Protein AF-A0A813VSW1-F1 (afdb_monomer)

Nearest PDB structures (foldseek):
  5fur-assembly1_J  TM=7.210E-01  e=5.318E-02  Homo sapiens
  7egh-assembly1_f  TM=8.075E-01  e=8.193E-02  Homo sapiens
  7edx-assembly1_f  TM=7.225E-01  e=7.354E-02  Homo sapiens
  6gx9-assembly2_B  TM=4.382E-01  e=3.227E+00  Homo sapiens
  6gx9-assembly1_A  TM=4.321E-01  e=3.057E+00  Homo sapiens

Secondary structure (DSSP, 8-state):
---SHHHHHHHHHHHHHHHHHHHHHHHHHHHHHH--SSHHHHHHHHHHHHHHHHHH-TT--HHHHHHHHHHHHHH-HHHIIIIIGGGGGGS-HHHHHH-HHHHHHHHHHHHHHHH-

Foldseek 3Di:
DPPDPVVVVVVVVVVVVLVVLLVVLVVVLVVLVPDDDPVCVVVVVVVLVVLLVLQLDPPRDLSSVLSSLSSQVSNALVSCVPRVVVRVVSGDVVSCVVDPSNVVSVVSNVVRNVVD

Radius of gyration: 16.2 Å; Cα contacts (8 Å, |Δi|>4): 73; chains: 1; bounding box: 41×35×49 Å

InterPro domains:
  IPR046344 TAF6, C-terminal HEAT repeat domain superfamily [G3DSA:1.25.40.770] (4-108)

pLDDT: mean 80.15, std 13.53, range [41.69, 92.38]

Organism: NCBI:txid433720

Mean predicted aligned error: 8.57 Å

Solvent-accessible surface area (backbone atoms only — not comparable to full-atom values): 6587 Å² total; per-residue (Å²): 134,85,75,65,64,71,54,53,54,54,55,54,50,53,54,51,54,52,52,51,44,45,54,50,30,55,50,49,42,53,52,64,75,68,61,78,88,62,78,46,54,61,51,50,50,52,50,51,55,51,50,50,56,50,49,48,38,86,84,54,53,68,73,55,46,43,33,51,53,50,32,35,55,71,62,30,47,67,52,29,59,74,65,45,53,83,47,57,82,54,36,60,61,70,56,46,75,74,26,70,68,47,45,55,52,50,51,52,43,50,52,47,53,74,77,106

Structure (mmCIF, N/CA/C/O backbone):
data_AF-A0A813VSW1-F1
#
_entry.id   AF-A0A813VSW1-F1
#
loop_
_atom_site.group_PDB
_atom_site.id
_atom_site.type_symbol
_atom_site.label_atom_id
_atom_site.label_alt_id
_atom_site.label_comp_id
_atom_site.label_asym_id
_atom_site.label_entity_id
_atom_site.label_seq_id
_atom_site.pdbx_PDB_ins_code
_atom_site.Cartn_x
_atom_site.Cartn_y
_atom_site.Cartn_z
_atom_site.occupancy
_atom_site.B_iso_or_equiv
_atom_site.auth_seq_id
_atom_site.auth_comp_id
_atom_site.auth_asym_id
_atom_site.auth_atom_id
_atom_site.pdbx_PDB_model_num
ATOM 1 N N . MET A 1 1 ? 25.096 -23.162 -27.770 1.00 46.34 1 MET A N 1
ATOM 2 C CA . MET A 1 1 ? 25.701 -22.245 -26.775 1.00 46.34 1 MET A CA 1
ATOM 3 C C . MET A 1 1 ? 24.516 -21.781 -25.963 1.00 46.34 1 MET A C 1
ATOM 5 O O . MET A 1 1 ? 23.829 -20.848 -26.359 1.00 46.34 1 MET A O 1
ATOM 9 N N . ASP A 1 2 ? 24.191 -22.566 -24.941 1.00 43.72 2 ASP A N 1
ATOM 10 C CA . ASP A 1 2 ? 22.848 -22.645 -24.363 1.00 43.72 2 ASP A CA 1
ATOM 11 C C . ASP A 1 2 ? 22.759 -21.692 -23.167 1.00 43.72 2 ASP A C 1
ATOM 13 O O . ASP A 1 2 ? 22.754 -22.096 -22.010 1.00 43.72 2 ASP A O 1
ATOM 17 N N . PHE A 1 3 ? 22.775 -20.389 -23.460 1.00 41.69 3 PHE A N 1
ATOM 18 C CA . PHE A 1 3 ? 22.663 -19.316 -22.460 1.00 41.69 3 PHE A CA 1
ATOM 19 C C . PHE A 1 3 ? 21.207 -18.938 -22.122 1.00 41.69 3 PHE A C 1
ATOM 21 O O . PHE A 1 3 ? 20.984 -17.970 -21.398 1.00 41.69 3 PHE A O 1
ATOM 28 N N . ASP A 1 4 ? 20.218 -19.679 -22.630 1.00 53.25 4 ASP A N 1
ATOM 29 C CA . ASP A 1 4 ? 18.806 -19.266 -22.594 1.00 53.25 4 ASP A CA 1
ATOM 30 C C . ASP A 1 4 ? 17.964 -19.936 -21.489 1.00 53.25 4 ASP A C 1
ATOM 32 O O . ASP A 1 4 ? 16.901 -19.426 -21.131 1.00 53.25 4 ASP A O 1
ATOM 36 N N . ASP A 1 5 ? 18.431 -21.038 -20.891 1.00 52.81 5 ASP A N 1
ATOM 37 C CA . ASP A 1 5 ? 17.637 -21.780 -19.896 1.00 52.81 5 ASP A CA 1
ATOM 38 C C . ASP A 1 5 ? 17.840 -21.282 -18.452 1.00 52.81 5 ASP A C 1
ATOM 40 O O . ASP A 1 5 ? 16.895 -21.276 -17.663 1.00 52.81 5 ASP A O 1
ATOM 44 N N . THR A 1 6 ? 19.006 -20.721 -18.114 1.00 50.00 6 THR A N 1
ATOM 45 C CA . THR A 1 6 ? 19.260 -20.110 -16.791 1.00 50.00 6 THR A CA 1
ATOM 46 C C . THR A 1 6 ? 18.517 -18.787 -16.581 1.00 50.00 6 THR A C 1
ATOM 48 O O . THR A 1 6 ? 18.163 -18.438 -15.453 1.00 50.00 6 THR A O 1
ATOM 51 N N . ASN A 1 7 ? 18.228 -18.049 -17.655 1.00 49.31 7 ASN A N 1
ATOM 52 C CA . ASN A 1 7 ? 17.465 -16.799 -17.580 1.00 49.31 7 ASN A CA 1
ATOM 53 C C . ASN A 1 7 ? 15.953 -17.048 -17.415 1.00 49.31 7 ASN A C 1
ATOM 55 O O . ASN A 1 7 ? 15.283 -16.296 -16.704 1.00 49.31 7 ASN A O 1
ATOM 59 N N . LYS A 1 8 ? 15.413 -18.127 -18.002 1.00 52.88 8 LYS A N 1
ATOM 60 C CA . LYS A 1 8 ? 13.996 -18.515 -17.858 1.00 52.88 8 LYS A CA 1
ATOM 61 C C . LYS A 1 8 ? 13.639 -18.934 -16.431 1.00 52.88 8 LYS A C 1
ATOM 63 O O . LYS A 1 8 ? 12.583 -18.541 -15.940 1.00 52.88 8 LYS A O 1
ATOM 68 N N . GLU A 1 9 ? 14.526 -19.650 -15.738 1.00 50.38 9 GLU A N 1
ATOM 69 C CA . GLU A 1 9 ? 14.337 -19.974 -14.316 1.00 50.38 9 GLU A CA 1
ATOM 70 C C . GLU A 1 9 ? 14.394 -18.729 -13.421 1.00 50.38 9 GLU A C 1
ATOM 72 O O . GLU A 1 9 ? 13.608 -18.609 -12.481 1.00 50.38 9 GLU A O 1
ATOM 77 N N . CYS A 1 10 ? 15.269 -17.765 -13.723 1.00 45.69 10 CYS A N 1
ATOM 78 C CA . CYS A 1 10 ? 15.408 -16.542 -12.930 1.00 45.69 10 CYS A CA 1
ATOM 79 C C . CYS A 1 10 ? 14.164 -15.636 -13.032 1.00 45.69 10 CYS A C 1
ATOM 81 O O . CYS A 1 10 ? 13.676 -15.137 -12.015 1.00 45.69 10 CYS A O 1
ATOM 83 N N . VAL A 1 11 ? 13.593 -15.491 -14.235 1.00 50.06 11 VAL A N 1
ATOM 84 C CA . VAL A 1 11 ? 12.355 -14.721 -14.458 1.00 50.06 11 VAL A CA 1
ATOM 85 C C . VAL A 1 11 ? 11.148 -15.409 -13.801 1.00 50.06 11 VAL A C 1
ATOM 87 O O . VAL A 1 11 ? 10.384 -14.755 -13.087 1.00 50.06 11 VAL A O 1
ATOM 90 N N . ALA A 1 12 ? 11.030 -16.738 -13.914 1.00 49.81 12 ALA A N 1
ATOM 91 C CA . ALA A 1 12 ? 9.971 -17.494 -13.237 1.00 49.81 12 ALA A CA 1
ATOM 92 C C . ALA A 1 12 ? 10.044 -17.361 -11.701 1.00 49.81 12 ALA A C 1
ATOM 94 O O . ALA A 1 12 ? 9.022 -17.205 -11.028 1.00 49.81 12 ALA A O 1
ATOM 95 N N . ASN A 1 13 ? 11.251 -17.341 -11.124 1.00 54.53 13 ASN A N 1
ATOM 96 C CA . ASN A 1 13 ? 11.434 -17.184 -9.680 1.00 54.53 13 ASN A CA 1
ATOM 97 C C . ASN A 1 13 ? 10.992 -15.791 -9.188 1.00 54.53 13 ASN A C 1
ATOM 99 O O . ASN A 1 13 ? 10.410 -15.655 -8.108 1.00 54.53 13 ASN A O 1
ATOM 103 N N . THR A 1 14 ? 11.202 -14.747 -9.998 1.00 57.81 14 THR A N 1
ATOM 104 C CA . THR A 1 14 ? 10.741 -13.390 -9.664 1.00 57.81 14 THR A CA 1
ATOM 105 C C . THR A 1 14 ? 9.217 -13.250 -9.667 1.00 57.81 14 THR A C 1
ATOM 107 O O . THR A 1 14 ? 8.674 -12.570 -8.788 1.00 57.81 14 THR A O 1
ATOM 110 N N . ASP A 1 15 ? 8.522 -13.957 -10.561 1.00 62.47 15 ASP A N 1
ATOM 111 C CA . ASP A 1 15 ? 7.056 -13.954 -10.636 1.00 62.47 15 ASP A CA 1
ATOM 112 C C . ASP A 1 15 ? 6.421 -14.686 -9.444 1.00 62.47 15 ASP A C 1
ATOM 114 O O . ASP A 1 15 ? 5.452 -14.206 -8.842 1.00 62.47 15 ASP A O 1
ATOM 118 N N . HIS A 1 16 ? 7.012 -15.806 -9.016 1.00 71.56 16 HIS A N 1
ATOM 119 C CA . HIS A 1 16 ? 6.553 -16.530 -7.829 1.00 71.56 16 HIS A CA 1
ATOM 120 C C . HIS A 1 16 ? 6.745 -15.721 -6.541 1.00 71.56 16 HIS A C 1
ATOM 122 O O . HIS A 1 16 ? 5.838 -15.663 -5.708 1.00 71.56 16 HIS A O 1
ATOM 128 N N . ILE A 1 17 ? 7.881 -15.033 -6.386 1.00 77.62 17 ILE A N 1
ATOM 129 C CA . ILE A 1 17 ? 8.133 -14.162 -5.228 1.00 77.62 17 ILE A CA 1
ATOM 130 C C . ILE A 1 17 ? 7.117 -13.015 -5.175 1.00 77.62 17 ILE A C 1
ATOM 132 O O . ILE A 1 17 ? 6.645 -12.649 -4.093 1.00 77.62 17 ILE A O 1
ATOM 136 N N . TRP A 1 18 ? 6.749 -12.453 -6.327 1.00 78.88 18 TRP A N 1
ATOM 137 C CA . TRP A 1 18 ? 5.725 -11.414 -6.407 1.00 78.88 18 TRP A CA 1
ATOM 138 C C . TRP A 1 18 ? 4.349 -11.934 -5.970 1.00 78.88 18 TRP A C 1
ATOM 140 O O . TRP A 1 18 ? 3.692 -11.310 -5.131 1.00 78.88 18 TRP A O 1
ATOM 150 N N . LEU A 1 19 ? 3.950 -13.117 -6.444 1.00 81.31 19 LEU A N 1
ATOM 151 C CA . LEU A 1 19 ? 2.684 -13.747 -6.064 1.00 81.31 19 LEU A CA 1
ATOM 152 C C . LEU A 1 19 ? 2.625 -14.069 -4.562 1.00 81.31 19 LEU A C 1
ATOM 154 O O . LEU A 1 19 ? 1.618 -13.796 -3.903 1.00 81.31 19 LEU A O 1
ATOM 158 N N . ILE A 1 20 ? 3.718 -14.592 -3.999 1.00 86.25 20 ILE A N 1
ATOM 159 C CA . ILE A 1 20 ? 3.832 -14.884 -2.563 1.00 86.25 20 ILE A CA 1
ATOM 160 C C . ILE A 1 20 ? 3.637 -13.607 -1.741 1.00 86.25 20 ILE A C 1
ATOM 162 O O . ILE A 1 20 ? 2.908 -13.617 -0.749 1.00 86.25 20 ILE A O 1
ATOM 166 N N . ARG A 1 21 ? 4.227 -12.483 -2.165 1.00 84.06 21 ARG A N 1
ATOM 167 C CA . ARG A 1 21 ? 4.061 -11.193 -1.476 1.00 84.06 21 ARG A CA 1
ATOM 168 C C . ARG A 1 21 ? 2.622 -10.695 -1.512 1.00 84.06 21 ARG A C 1
ATOM 170 O O . ARG A 1 21 ? 2.157 -10.147 -0.516 1.00 84.06 21 ARG A O 1
ATOM 177 N N . LEU A 1 22 ? 1.894 -10.920 -2.603 1.00 84.62 22 LEU A N 1
ATOM 178 C CA . LEU A 1 22 ? 0.476 -10.563 -2.680 1.00 84.62 22 LEU A CA 1
ATOM 179 C C . LEU A 1 22 ? -0.406 -11.448 -1.807 1.00 84.62 22 LEU A C 1
ATOM 181 O O . LEU A 1 22 ? -1.301 -10.941 -1.129 1.00 84.62 22 LEU A O 1
ATOM 185 N N . LEU A 1 23 ? -0.138 -12.753 -1.773 1.00 88.56 23 LEU A N 1
ATOM 186 C CA . LEU A 1 23 ? -0.819 -13.672 -0.862 1.00 88.56 23 LEU A CA 1
ATOM 187 C C . LEU A 1 23 ? -0.553 -13.299 0.600 1.00 88.56 23 LEU A C 1
ATOM 189 O O . LEU A 1 23 ? -1.487 -13.270 1.408 1.00 88.56 23 LEU A O 1
ATOM 193 N N . ALA A 1 24 ? 0.689 -12.942 0.930 1.00 88.19 24 ALA A N 1
ATOM 194 C CA . ALA A 1 24 ? 1.060 -12.452 2.251 1.00 88.19 24 ALA A CA 1
ATOM 195 C C . ALA A 1 24 ? 0.336 -11.140 2.592 1.00 88.19 24 ALA A C 1
ATOM 197 O O . ALA A 1 24 ? -0.262 -11.041 3.664 1.00 88.19 24 ALA A O 1
ATOM 198 N N . ALA A 1 25 ? 0.299 -10.171 1.671 1.00 86.12 25 ALA A N 1
ATOM 199 C CA . ALA A 1 25 ? -0.422 -8.911 1.852 1.00 86.12 25 ALA A CA 1
ATOM 200 C C . ALA A 1 25 ? -1.920 -9.143 2.094 1.00 86.12 25 ALA A C 1
ATOM 202 O O . ALA A 1 25 ? -2.489 -8.622 3.052 1.00 86.12 25 ALA A O 1
ATOM 203 N N . ARG A 1 26 ? -2.556 -10.003 1.292 1.00 87.56 26 ARG A N 1
ATOM 204 C CA . ARG A 1 26 ? -3.976 -10.346 1.445 1.00 87.56 26 ARG A CA 1
ATOM 205 C C . ARG A 1 26 ? -4.268 -11.064 2.763 1.00 87.56 26 ARG A C 1
ATOM 207 O O . ARG A 1 26 ? -5.306 -10.830 3.378 1.00 87.56 26 ARG A O 1
ATOM 214 N N . THR A 1 27 ? -3.364 -11.934 3.203 1.00 87.81 27 THR A N 1
ATOM 215 C CA . THR A 1 27 ? -3.474 -12.613 4.501 1.00 87.81 27 THR A CA 1
ATOM 216 C C . THR A 1 27 ? -3.329 -11.614 5.645 1.00 87.81 27 THR A C 1
ATOM 218 O O . THR A 1 27 ? -4.126 -11.642 6.579 1.00 87.81 27 THR A O 1
ATOM 221 N N . CYS A 1 28 ? -2.385 -10.676 5.535 1.00 86.50 28 CYS A N 1
ATOM 222 C CA . CYS A 1 28 ? -2.196 -9.597 6.498 1.00 86.50 28 CYS A CA 1
ATOM 223 C C . CYS A 1 28 ? -3.466 -8.745 6.643 1.00 86.50 28 CYS A C 1
ATOM 225 O O . CYS A 1 28 ? -3.933 -8.542 7.758 1.00 86.50 28 CYS A O 1
ATOM 227 N N . VAL A 1 29 ? -4.100 -8.356 5.532 1.00 86.00 29 VAL A N 1
ATOM 228 C CA . VAL A 1 29 ? -5.376 -7.615 5.541 1.00 86.00 29 VAL A CA 1
ATOM 229 C C . VAL A 1 29 ? -6.466 -8.389 6.277 1.00 86.00 29 VAL A C 1
ATOM 231 O O . VAL A 1 29 ? -7.132 -7.830 7.141 1.00 86.00 29 VAL A O 1
ATOM 234 N N . LYS A 1 30 ? -6.626 -9.687 5.989 1.00 87.38 30 LYS A N 1
ATOM 235 C CA . LYS A 1 30 ? -7.625 -10.526 6.672 1.00 87.38 30 LYS A CA 1
ATOM 236 C C . LYS A 1 30 ? -7.379 -10.622 8.174 1.00 87.38 30 LYS A C 1
ATOM 238 O O . LYS A 1 30 ? -8.344 -10.660 8.931 1.00 87.38 30 LYS A O 1
ATOM 243 N N . ILE A 1 31 ? -6.116 -10.695 8.595 1.00 85.19 31 ILE A N 1
ATOM 244 C CA . ILE A 1 31 ? -5.751 -10.703 10.015 1.00 85.19 31 ILE A CA 1
ATOM 245 C C . ILE A 1 31 ? -6.154 -9.369 10.642 1.00 85.19 31 ILE A C 1
ATOM 247 O O . ILE A 1 31 ? -6.897 -9.379 11.617 1.00 85.19 31 ILE A O 1
ATOM 251 N N . LEU A 1 32 ? -5.749 -8.247 10.036 1.00 81.56 32 LEU A N 1
ATOM 252 C CA . LEU A 1 32 ? -6.034 -6.900 10.539 1.00 81.56 32 LEU A CA 1
ATOM 253 C C . LEU A 1 32 ? -7.541 -6.604 10.607 1.00 81.56 32 LEU A C 1
ATOM 255 O O . LEU A 1 32 ? -7.996 -5.995 11.567 1.00 81.56 32 LEU A O 1
ATOM 259 N N . GLN A 1 33 ? -8.324 -7.072 9.630 1.00 78.94 33 GLN A N 1
ATOM 260 C CA . GLN A 1 33 ? -9.781 -6.888 9.591 1.00 78.94 33 GLN A CA 1
ATOM 261 C C . GLN A 1 33 ? -10.546 -7.764 10.595 1.00 78.94 33 GLN A C 1
ATOM 263 O O . GLN A 1 33 ? -11.664 -7.420 10.963 1.00 78.94 33 GLN A O 1
ATOM 268 N N . ARG A 1 34 ? -9.998 -8.919 11.002 1.00 80.50 34 ARG A N 1
ATOM 269 C CA . ARG A 1 34 ? -10.686 -9.868 11.902 1.00 80.50 34 ARG A CA 1
ATOM 270 C C . ARG A 1 34 ? -10.348 -9.683 13.380 1.00 80.50 34 ARG A C 1
ATOM 272 O O . ARG A 1 34 ? -11.005 -10.285 14.225 1.00 80.50 34 ARG A O 1
ATOM 279 N N . SER A 1 35 ? -9.328 -8.902 13.704 1.00 68.38 35 SER A N 1
ATOM 280 C CA . SER A 1 35 ? -8.898 -8.665 15.081 1.00 68.38 35 SER A CA 1
ATOM 281 C C . SER A 1 35 ? -9.699 -7.549 15.781 1.00 68.38 35 SER A C 1
ATOM 283 O O . SER A 1 35 ? -9.701 -6.417 15.316 1.00 68.38 35 SER A O 1
ATOM 285 N N . ASN A 1 36 ? -10.325 -7.862 16.926 1.00 54.53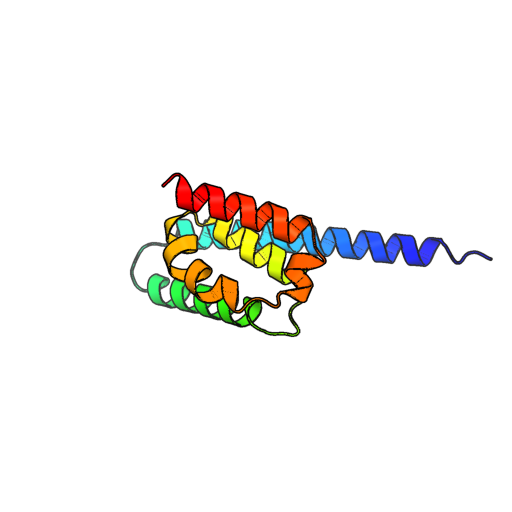 36 ASN A N 1
ATOM 286 C CA . ASN A 1 36 ? -10.987 -6.944 17.885 1.00 54.53 36 ASN A CA 1
ATOM 287 C C . ASN A 1 36 ? -10.030 -6.591 19.055 1.00 54.53 36 ASN A C 1
ATOM 289 O O . ASN A 1 36 ? -9.220 -7.433 19.432 1.00 54.53 36 ASN A O 1
ATOM 293 N N . PHE A 1 37 ? -10.140 -5.508 19.839 1.00 59.06 37 PHE A N 1
ATOM 294 C CA . PHE A 1 37 ? -10.274 -4.064 19.559 1.00 59.06 37 PHE A CA 1
ATOM 295 C C . PHE A 1 37 ? -9.486 -3.263 20.642 1.00 59.06 37 PHE A C 1
ATOM 297 O O . 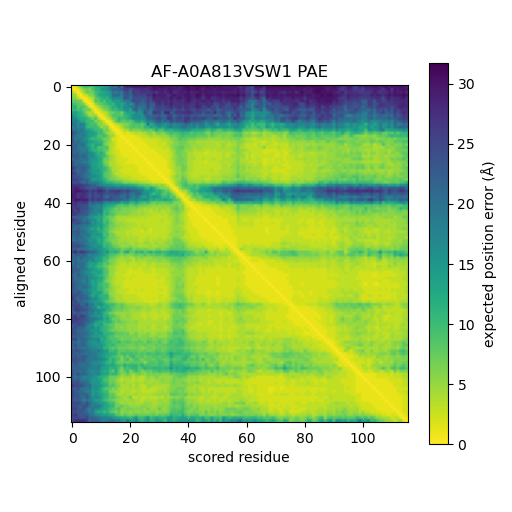PHE A 1 37 ? -9.922 -2.209 21.063 1.00 59.06 37 PHE A O 1
ATOM 304 N N . LEU A 1 38 ? -8.371 -3.774 21.199 1.00 55.66 38 LEU A N 1
ATOM 305 C CA . LEU A 1 38 ? -7.587 -3.024 22.219 1.00 55.66 38 LEU A CA 1
ATOM 306 C C . LEU A 1 38 ? -6.083 -3.355 22.204 1.00 55.66 38 LEU A C 1
ATOM 308 O O . LEU A 1 38 ? -5.251 -2.476 22.006 1.00 55.66 38 LEU A O 1
ATOM 312 N N . ILE A 1 39 ? -5.700 -4.633 22.322 1.00 58.66 39 ILE A N 1
ATOM 313 C CA . ILE A 1 39 ? -4.286 -5.054 22.153 1.00 58.66 39 ILE A CA 1
ATOM 314 C C . ILE A 1 39 ? -3.841 -4.897 20.684 1.00 58.66 39 ILE A C 1
ATOM 316 O O . ILE A 1 39 ? -2.666 -4.670 20.384 1.00 58.66 39 ILE A O 1
ATOM 320 N N . TYR A 1 40 ? -4.801 -4.976 19.762 1.00 63.50 40 TYR A N 1
ATOM 321 C CA . TYR A 1 40 ? -4.558 -4.936 18.328 1.00 63.50 40 TYR A CA 1
ATOM 322 C C . TYR A 1 40 ? -4.369 -3.538 17.753 1.00 63.50 40 TYR A C 1
ATOM 324 O O . TYR A 1 40 ? -3.772 -3.448 16.690 1.00 63.50 40 TYR A O 1
ATOM 332 N N . ASP A 1 41 ? -4.747 -2.463 18.446 1.00 70.88 41 ASP A N 1
ATOM 333 C CA . ASP A 1 41 ? -4.495 -1.104 17.946 1.00 70.88 41 ASP A CA 1
ATOM 334 C C . ASP A 1 41 ? -2.994 -0.804 17.928 1.00 70.88 41 ASP A C 1
ATOM 336 O O . ASP A 1 41 ? -2.456 -0.296 16.946 1.00 70.88 41 ASP A O 1
ATOM 340 N N . ILE A 1 42 ? -2.274 -1.237 18.968 1.00 79.44 42 ILE A N 1
ATOM 341 C CA . ILE A 1 42 ? -0.811 -1.132 19.023 1.00 79.44 42 ILE A CA 1
ATOM 342 C C . ILE A 1 42 ? -0.175 -1.988 17.921 1.00 79.44 42 ILE A C 1
ATOM 344 O O . ILE A 1 42 ? 0.785 -1.563 17.278 1.00 79.44 42 ILE A O 1
ATOM 348 N N . PHE A 1 43 ? -0.695 -3.194 17.690 1.00 80.88 43 PHE A N 1
ATOM 349 C CA . PHE A 1 43 ? -0.191 -4.091 16.649 1.00 80.88 43 PHE A CA 1
ATOM 350 C C . PHE A 1 43 ? -0.455 -3.546 15.239 1.00 80.88 43 PHE A C 1
ATOM 352 O O . PHE A 1 43 ? 0.449 -3.538 14.404 1.00 80.88 43 PHE A O 1
ATOM 359 N N . TYR A 1 44 ? -1.661 -3.031 15.005 1.00 83.00 44 TYR A N 1
ATOM 360 C CA . TYR A 1 44 ? -2.085 -2.388 13.770 1.00 83.00 44 TYR A CA 1
ATOM 361 C C . TYR A 1 44 ? -1.190 -1.188 13.472 1.00 83.00 44 TYR A C 1
ATOM 363 O O . TYR A 1 44 ? -0.554 -1.144 12.421 1.00 83.00 44 TYR A O 1
ATOM 371 N N . ILE A 1 45 ? -1.036 -0.271 14.433 1.00 85.12 45 ILE A N 1
ATOM 372 C CA . ILE A 1 45 ? -0.168 0.902 14.291 1.00 85.12 45 ILE A CA 1
ATOM 373 C C . ILE A 1 45 ? 1.274 0.472 14.013 1.00 85.12 45 ILE A C 1
ATOM 375 O O . ILE A 1 45 ? 1.882 0.976 13.075 1.00 85.12 45 ILE A O 1
ATOM 379 N N . ARG A 1 46 ? 1.822 -0.506 14.749 1.00 87.69 46 ARG A N 1
ATOM 380 C CA . ARG A 1 46 ? 3.192 -1.000 14.515 1.00 87.69 46 ARG A CA 1
ATOM 381 C C . ARG A 1 46 ? 3.386 -1.556 13.107 1.00 87.69 46 ARG A C 1
ATOM 383 O O . ARG A 1 46 ? 4.411 -1.268 12.487 1.00 87.69 46 ARG A O 1
ATOM 390 N N . ILE A 1 47 ? 2.431 -2.337 12.600 1.00 87.94 47 ILE A N 1
ATOM 391 C CA . ILE A 1 47 ? 2.486 -2.865 11.232 1.00 87.94 47 ILE A CA 1
ATOM 392 C C . ILE A 1 47 ? 2.442 -1.718 10.230 1.00 87.94 47 ILE A C 1
ATOM 394 O O . ILE A 1 47 ? 3.324 -1.632 9.377 1.00 87.94 47 ILE A O 1
ATOM 398 N N . ILE A 1 48 ? 1.470 -0.817 10.354 1.00 88.81 48 ILE A N 1
ATOM 399 C CA . ILE A 1 48 ? 1.306 0.314 9.439 1.00 88.81 48 ILE A CA 1
ATOM 400 C C . ILE A 1 48 ? 2.552 1.205 9.437 1.00 88.81 48 ILE A C 1
ATOM 402 O O . ILE A 1 48 ? 3.090 1.489 8.369 1.00 88.81 48 ILE A O 1
ATOM 406 N N . SER A 1 49 ? 3.094 1.564 10.605 1.00 89.25 49 SER A N 1
ATOM 407 C CA . SER A 1 49 ? 4.333 2.343 10.707 1.00 89.25 49 SER A CA 1
ATOM 408 C C . SER A 1 49 ? 5.516 1.633 10.047 1.00 89.25 49 SER A C 1
ATOM 410 O O . SER A 1 49 ? 6.327 2.272 9.378 1.00 89.25 49 SER A O 1
ATOM 412 N N . ARG A 1 50 ? 5.624 0.304 10.184 1.00 91.75 50 ARG A N 1
ATOM 413 C CA . ARG A 1 50 ? 6.700 -0.467 9.546 1.00 91.75 50 ARG A 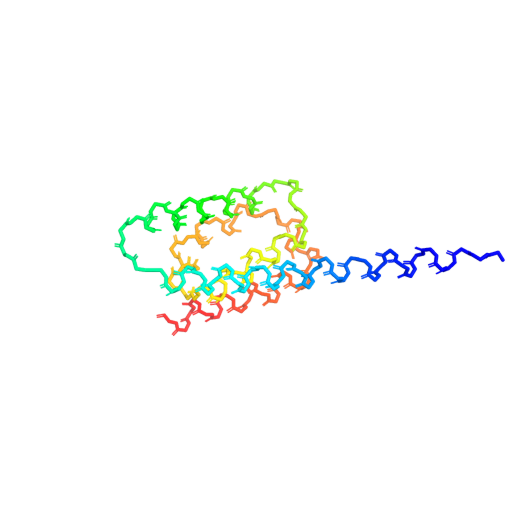CA 1
ATOM 414 C C . ARG A 1 50 ? 6.543 -0.539 8.028 1.00 91.75 50 ARG A C 1
ATOM 416 O O . ARG A 1 50 ? 7.552 -0.492 7.318 1.00 91.75 50 ARG A O 1
ATOM 423 N N . LEU A 1 51 ? 5.309 -0.643 7.535 1.00 91.00 51 LEU A N 1
ATOM 424 C CA . LEU A 1 51 ? 4.999 -0.613 6.107 1.00 91.00 51 LEU A CA 1
ATOM 425 C C . LEU A 1 51 ? 5.327 0.758 5.511 1.00 91.00 51 LEU A C 1
ATOM 427 O O . LEU A 1 51 ? 6.038 0.810 4.515 1.00 91.00 51 LEU A O 1
ATOM 431 N N . ILE A 1 52 ? 4.913 1.849 6.161 1.00 90.75 52 ILE A N 1
ATOM 432 C CA . ILE A 1 52 ? 5.237 3.221 5.740 1.00 90.75 52 ILE A CA 1
ATOM 433 C C . ILE A 1 52 ? 6.748 3.443 5.730 1.00 90.75 52 ILE A C 1
ATO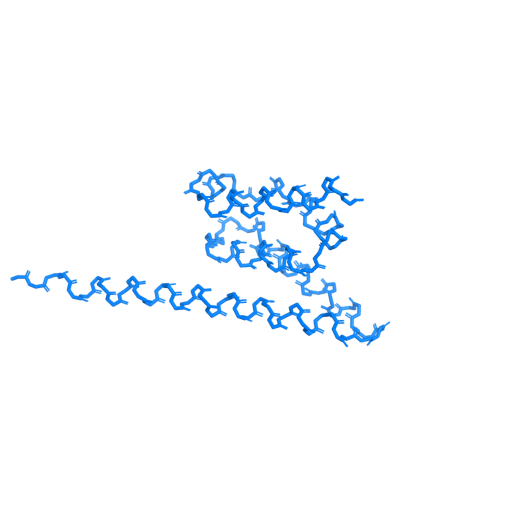M 435 O O . ILE A 1 52 ? 7.292 3.880 4.724 1.00 90.75 52 ILE A O 1
ATOM 439 N N . TYR A 1 53 ? 7.449 3.068 6.802 1.00 90.88 53 TYR A N 1
ATOM 440 C CA . TYR A 1 53 ? 8.908 3.184 6.856 1.00 90.88 53 TYR A CA 1
ATOM 441 C C . TYR A 1 53 ? 9.596 2.418 5.718 1.00 90.88 53 TYR A C 1
ATOM 443 O O . TYR A 1 53 ? 10.589 2.869 5.154 1.00 90.88 53 TYR A O 1
ATOM 451 N N . SER A 1 54 ? 9.076 1.239 5.371 1.00 89.56 54 SER A N 1
ATOM 452 C CA . SER A 1 54 ? 9.606 0.462 4.248 1.00 89.56 54 SER A CA 1
ATOM 453 C C . SER A 1 54 ? 9.286 1.127 2.910 1.00 89.56 54 SER A C 1
ATOM 455 O O . SER A 1 54 ? 10.104 1.074 2.000 1.00 89.56 54 SER A O 1
ATOM 457 N N . LEU A 1 55 ? 8.128 1.768 2.786 1.00 89.12 55 LEU A N 1
ATOM 458 C CA . LEU A 1 55 ? 7.682 2.451 1.578 1.00 89.12 55 LEU A CA 1
ATOM 459 C C . LEU A 1 55 ? 8.529 3.694 1.258 1.00 89.12 55 LEU A C 1
ATOM 461 O O . LEU A 1 55 ? 8.887 3.895 0.102 1.00 89.12 55 LEU A O 1
ATOM 465 N N . THR A 1 56 ? 8.891 4.482 2.274 1.00 85.94 56 THR A N 1
ATOM 466 C CA . THR A 1 56 ? 9.657 5.735 2.124 1.00 85.94 56 THR A CA 1
ATOM 467 C C . THR A 1 56 ? 11.173 5.528 2.071 1.00 85.94 56 THR A C 1
ATOM 469 O O . THR A 1 56 ? 11.937 6.455 1.804 1.00 85.94 56 THR A O 1
ATOM 472 N N . LYS A 1 57 ? 11.656 4.300 2.293 1.00 88.44 57 LYS A N 1
ATOM 473 C CA . LYS A 1 57 ? 13.086 3.987 2.217 1.00 88.44 57 LYS A CA 1
ATOM 474 C C . LYS A 1 57 ? 13.560 3.903 0.759 1.00 88.44 57 LYS A C 1
ATOM 476 O O . LYS A 1 57 ? 13.079 3.091 -0.030 1.00 88.44 57 LYS A O 1
ATOM 481 N N . THR A 1 58 ? 14.599 4.669 0.431 1.00 77.19 58 THR A N 1
ATOM 482 C CA . THR A 1 58 ? 15.171 4.797 -0.927 1.00 77.19 58 THR A CA 1
ATOM 483 C C . THR A 1 58 ? 15.611 3.475 -1.563 1.00 77.19 58 THR A C 1
ATOM 485 O O . THR A 1 58 ? 15.514 3.311 -2.773 1.00 77.19 58 THR A O 1
ATOM 488 N N . ASN A 1 59 ? 16.016 2.476 -0.777 1.00 82.94 59 ASN A N 1
ATOM 489 C CA . ASN A 1 59 ? 16.493 1.186 -1.299 1.00 82.94 59 ASN A CA 1
ATOM 490 C C . ASN A 1 59 ? 15.395 0.119 -1.453 1.00 82.94 59 ASN A C 1
ATOM 492 O O . ASN A 1 59 ? 15.687 -1.035 -1.765 1.00 82.94 59 ASN A O 1
ATOM 496 N N . THR A 1 60 ? 14.126 0.460 -1.231 1.00 85.12 60 THR A N 1
ATOM 497 C CA . THR A 1 60 ? 13.037 -0.522 -1.304 1.00 85.12 60 THR A CA 1
ATOM 498 C C . THR A 1 60 ? 12.724 -0.902 -2.749 1.00 85.12 60 THR A C 1
ATOM 500 O O . THR A 1 60 ? 12.448 -0.041 -3.578 1.00 85.12 60 THR A O 1
ATOM 503 N N . SER A 1 61 ? 12.754 -2.195 -3.078 1.00 85.75 61 SER A N 1
ATOM 504 C CA . SER A 1 61 ? 12.452 -2.664 -4.441 1.00 85.75 61 SER A CA 1
ATOM 505 C C . SER A 1 61 ? 11.011 -2.343 -4.872 1.00 85.75 61 SER A C 1
ATOM 507 O O . SER A 1 61 ? 10.088 -2.369 -4.053 1.00 85.75 61 SER A O 1
ATOM 509 N N . SER A 1 62 ? 10.791 -2.110 -6.170 1.00 85.50 62 SER A N 1
ATOM 510 C CA . SER A 1 62 ? 9.467 -1.787 -6.733 1.00 85.50 62 SER A CA 1
ATOM 511 C C . SER A 1 62 ? 8.412 -2.863 -6.449 1.00 85.50 62 SER A C 1
ATOM 513 O O . SER A 1 62 ? 7.242 -2.555 -6.241 1.00 85.50 62 SER A O 1
ATOM 515 N N . SER A 1 63 ? 8.820 -4.133 -6.362 1.00 85.44 63 SER A N 1
ATOM 516 C CA . SER A 1 63 ? 7.933 -5.248 -6.009 1.00 85.44 63 SER A CA 1
ATOM 517 C C . SER A 1 63 ? 7.484 -5.223 -4.543 1.00 85.44 63 SER A C 1
ATOM 519 O O . SER A 1 63 ? 6.396 -5.705 -4.237 1.00 85.44 63 SER A O 1
ATOM 521 N N . ILE A 1 64 ? 8.280 -4.651 -3.631 1.00 87.69 64 ILE A N 1
ATOM 522 C CA . ILE A 1 64 ? 7.865 -4.405 -2.240 1.00 87.69 64 ILE A CA 1
ATOM 523 C C . ILE A 1 64 ? 6.922 -3.200 -2.184 1.00 87.69 64 ILE A C 1
ATOM 525 O O . ILE A 1 64 ? 5.872 -3.298 -1.556 1.00 87.69 64 ILE A O 1
ATOM 529 N N . ILE A 1 65 ? 7.254 -2.105 -2.880 1.00 89.44 65 ILE A N 1
ATOM 530 C CA . ILE A 1 65 ? 6.398 -0.907 -2.971 1.00 89.44 65 ILE A CA 1
ATOM 531 C C . ILE A 1 65 ? 5.002 -1.298 -3.460 1.00 89.44 65 ILE A C 1
ATOM 533 O O . ILE A 1 65 ? 4.009 -0.989 -2.807 1.00 89.44 65 ILE A O 1
ATOM 537 N N . TYR A 1 66 ? 4.926 -2.058 -4.554 1.00 89.81 66 TYR A N 1
ATOM 538 C CA . TYR A 1 66 ? 3.660 -2.541 -5.095 1.00 89.81 66 TYR A CA 1
ATOM 539 C C . TYR A 1 66 ? 2.865 -3.374 -4.080 1.00 89.81 66 TYR A C 1
ATOM 541 O O . TYR A 1 66 ? 1.670 -3.151 -3.910 1.00 89.81 66 TYR A O 1
ATOM 549 N N . ALA A 1 67 ? 3.513 -4.306 -3.373 1.00 90.12 67 ALA A N 1
ATOM 550 C CA . ALA A 1 67 ? 2.840 -5.139 -2.377 1.00 90.12 67 ALA A CA 1
ATOM 551 C C . ALA A 1 67 ? 2.290 -4.317 -1.197 1.00 90.12 67 ALA A C 1
ATOM 553 O O . ALA A 1 67 ? 1.202 -4.610 -0.704 1.00 90.12 67 ALA A O 1
ATOM 554 N N . ILE A 1 68 ? 3.011 -3.275 -0.769 1.00 92.00 68 ILE A N 1
ATOM 555 C CA . ILE A 1 68 ? 2.558 -2.353 0.282 1.00 92.00 68 ILE A CA 1
ATOM 556 C C . ILE A 1 68 ? 1.356 -1.538 -0.205 1.00 92.00 68 ILE A C 1
ATOM 558 O O . ILE A 1 68 ? 0.343 -1.481 0.487 1.00 92.00 68 ILE A O 1
ATOM 562 N N . LEU A 1 69 ? 1.430 -0.952 -1.403 1.00 92.38 69 LEU A N 1
ATOM 563 C CA . LEU A 1 69 ? 0.313 -0.199 -1.985 1.00 92.38 69 LEU A CA 1
ATOM 564 C C . LEU A 1 69 ? -0.925 -1.085 -2.164 1.00 92.38 69 LEU A C 1
ATOM 566 O O . LEU A 1 69 ? -2.031 -0.674 -1.827 1.00 92.38 69 LEU A O 1
ATOM 570 N N . TYR A 1 70 ? -0.735 -2.330 -2.602 1.00 91.69 70 TYR A N 1
ATOM 571 C CA . TYR A 1 70 ? -1.810 -3.314 -2.698 1.00 91.69 70 TYR A CA 1
ATOM 572 C C . TYR A 1 70 ? -2.427 -3.634 -1.340 1.00 91.69 70 TYR A C 1
ATOM 574 O O . TYR A 1 70 ? -3.645 -3.717 -1.223 1.00 91.69 70 TYR A O 1
ATOM 582 N N . LEU A 1 71 ? -1.613 -3.764 -0.293 1.00 91.88 71 LEU A N 1
ATOM 583 C CA . LEU A 1 71 ? -2.110 -3.957 1.065 1.00 91.88 71 LEU A CA 1
ATOM 584 C C . LEU A 1 71 ? -3.010 -2.788 1.497 1.00 91.88 71 LEU A C 1
ATOM 586 O O . LEU A 1 71 ? -4.112 -3.029 1.987 1.00 91.88 71 LEU A O 1
ATOM 590 N N . PHE A 1 72 ? -2.585 -1.540 1.276 1.00 91.44 72 PHE A N 1
ATOM 591 C CA . PHE A 1 72 ? -3.388 -0.355 1.604 1.00 91.44 72 PHE A CA 1
ATOM 592 C C . PHE A 1 72 ? -4.679 -0.265 0.790 1.00 91.44 72 PHE A C 1
ATOM 594 O O . PHE A 1 72 ? -5.734 0.014 1.360 1.00 91.44 72 PHE A O 1
ATOM 601 N N . GLU A 1 73 ? -4.622 -0.584 -0.505 1.00 90.56 73 GLU A N 1
ATOM 602 C CA . GLU A 1 73 ? -5.813 -0.678 -1.350 1.00 90.56 73 GLU A CA 1
ATOM 603 C C . GLU A 1 73 ? -6.842 -1.653 -0.750 1.00 90.56 73 GLU A C 1
ATOM 605 O O . GLU A 1 73 ? -8.033 -1.351 -0.691 1.00 90.56 73 GLU A O 1
ATOM 610 N N . GLN A 1 74 ? -6.385 -2.811 -0.263 1.00 89.94 74 GLN A N 1
ATOM 611 C CA . GLN A 1 74 ? -7.248 -3.837 0.328 1.00 89.94 74 GLN A CA 1
ATOM 612 C C . GLN A 1 74 ? -7.745 -3.490 1.744 1.00 89.94 74 GLN A C 1
ATOM 614 O O . GLN A 1 74 ? -8.826 -3.937 2.128 1.00 89.94 74 GLN A O 1
ATOM 619 N N . LEU A 1 75 ? -6.994 -2.704 2.526 1.00 87.44 75 LEU A N 1
ATOM 620 C CA . LEU A 1 75 ? -7.463 -2.176 3.818 1.00 87.44 75 LEU A CA 1
ATOM 621 C C . LEU A 1 75 ? -8.594 -1.149 3.650 1.00 87.44 75 LEU A C 1
ATOM 623 O O . LEU A 1 75 ? -9.382 -0.953 4.574 1.00 87.44 75 LEU A O 1
ATOM 627 N N . GLY A 1 76 ? -8.693 -0.525 2.476 1.00 86.19 76 GLY A N 1
ATOM 628 C CA . GLY A 1 76 ? -9.770 0.388 2.112 1.00 86.19 76 GLY A CA 1
ATOM 629 C C . GLY A 1 76 ? -9.398 1.867 2.229 1.00 86.19 76 GLY A C 1
ATOM 630 O O . GLY A 1 76 ? -8.262 2.238 2.550 1.00 86.19 76 GLY A O 1
ATOM 631 N N . CYS A 1 77 ? -10.381 2.730 1.948 1.00 86.56 77 CYS A N 1
ATOM 632 C CA . CYS A 1 77 ? -10.151 4.172 1.842 1.00 86.56 77 CYS A CA 1
ATOM 633 C C . CYS A 1 77 ? -9.638 4.775 3.150 1.00 86.56 77 CYS A C 1
ATOM 635 O O . CYS A 1 77 ? -8.650 5.500 3.126 1.00 86.56 77 CYS A O 1
ATOM 637 N N . TYR A 1 78 ? -10.248 4.450 4.294 1.00 85.62 78 TYR A N 1
ATOM 638 C CA . TYR A 1 78 ? -9.866 5.068 5.566 1.00 85.62 78 TYR A CA 1
ATOM 639 C 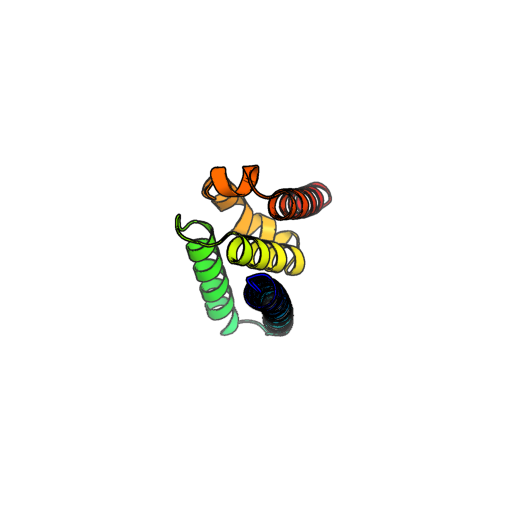C . TYR A 1 78 ? -8.379 4.862 5.882 1.00 85.62 78 TYR A C 1
ATOM 641 O O . TYR A 1 78 ? -7.671 5.817 6.183 1.00 85.62 78 TYR A O 1
ATOM 649 N N . ALA A 1 79 ? -7.874 3.633 5.745 1.00 85.81 79 ALA A N 1
ATOM 650 C CA . ALA A 1 79 ? -6.461 3.352 5.975 1.00 85.81 79 ALA A CA 1
ATOM 651 C C . ALA A 1 79 ? -5.562 4.053 4.943 1.00 85.81 79 ALA A C 1
ATOM 653 O O . ALA A 1 79 ? -4.536 4.630 5.305 1.00 85.81 79 ALA A O 1
ATOM 654 N N . SER A 1 80 ? -5.967 4.045 3.670 1.00 89.19 80 SER A N 1
ATOM 655 C CA . SER A 1 80 ? -5.228 4.711 2.594 1.00 89.19 80 SER A CA 1
ATOM 656 C C . SER A 1 80 ? -5.154 6.230 2.801 1.00 89.19 80 SER A C 1
ATOM 658 O O . SER A 1 80 ? -4.099 6.835 2.644 1.00 89.19 80 SER A O 1
ATOM 660 N N . ARG A 1 81 ? -6.249 6.861 3.219 1.00 87.06 81 ARG A N 1
ATOM 661 C CA . ARG A 1 81 ? -6.331 8.304 3.447 1.00 87.06 81 ARG A CA 1
ATOM 662 C C . ARG A 1 81 ? -5.600 8.733 4.717 1.00 87.06 81 ARG A C 1
ATOM 664 O O . ARG A 1 81 ? -4.887 9.727 4.692 1.00 87.06 81 ARG A O 1
ATOM 671 N N . THR A 1 82 ? -5.772 7.998 5.812 1.00 86.69 82 THR A N 1
ATOM 672 C CA . THR A 1 82 ? -5.202 8.370 7.114 1.00 86.69 82 THR A CA 1
ATOM 673 C C . THR A 1 82 ? -3.703 8.099 7.184 1.00 86.69 82 THR A C 1
ATOM 675 O O . THR A 1 82 ? -2.965 8.897 7.752 1.00 86.69 82 THR A O 1
ATOM 678 N N . PHE A 1 83 ? -3.241 6.983 6.611 1.00 89.12 83 PHE A N 1
ATOM 679 C CA . PHE A 1 83 ? -1.873 6.508 6.820 1.00 89.12 83 PHE A CA 1
ATOM 680 C C . PHE A 1 83 ? -1.006 6.540 5.564 1.00 89.12 83 PHE A C 1
ATOM 682 O O . PHE A 1 83 ? 0.175 6.839 5.670 1.00 89.12 83 PHE A O 1
ATOM 689 N N . LEU A 1 84 ? -1.543 6.233 4.380 1.00 89.88 84 LEU A N 1
ATOM 690 C CA . LEU A 1 84 ? -0.730 6.190 3.158 1.00 89.88 84 LEU A CA 1
ATOM 691 C C . LEU A 1 84 ? -0.574 7.579 2.523 1.00 89.88 84 LEU A C 1
ATOM 693 O O . LEU A 1 84 ? 0.535 7.957 2.152 1.00 89.88 84 LEU A O 1
ATOM 697 N N . LEU A 1 85 ? -1.665 8.342 2.419 1.00 88.25 85 LEU A N 1
ATOM 698 C CA . LEU A 1 85 ? -1.699 9.633 1.728 1.00 88.25 85 LEU A CA 1
ATOM 699 C C . LEU A 1 85 ? -0.631 10.634 2.206 1.00 88.25 85 LEU A C 1
ATOM 701 O O . LEU A 1 85 ? 0.019 11.215 1.336 1.00 88.25 85 LEU A O 1
ATOM 705 N N . PRO A 1 86 ? -0.374 10.810 3.521 1.00 89.44 86 PRO A N 1
ATOM 706 C CA . PRO A 1 86 ? 0.651 11.746 3.991 1.00 89.44 86 PRO A CA 1
ATOM 707 C C . PRO A 1 86 ? 2.067 11.418 3.501 1.00 89.44 86 PRO A C 1
ATOM 709 O O . PRO A 1 86 ? 2.901 12.311 3.431 1.00 89.44 86 PRO A O 1
ATOM 712 N N . HIS A 1 87 ? 2.329 10.157 3.148 1.00 88.88 87 HIS A N 1
ATOM 713 C CA . HIS A 1 87 ? 3.655 9.656 2.786 1.00 88.88 87 HIS A CA 1
ATOM 714 C C . HIS A 1 87 ? 3.798 9.316 1.299 1.00 88.88 87 HIS A C 1
ATOM 716 O O . HIS A 1 87 ? 4.858 8.865 0.875 1.00 88.88 87 HIS A O 1
ATOM 722 N N . LEU A 1 88 ? 2.756 9.520 0.483 1.00 84.31 88 LEU A N 1
ATOM 723 C CA . LEU A 1 88 ? 2.817 9.241 -0.958 1.00 84.31 88 LEU A CA 1
ATOM 724 C C . LEU A 1 88 ? 3.853 10.111 -1.681 1.00 84.31 88 LEU A C 1
ATOM 726 O O . LEU A 1 88 ? 4.469 9.647 -2.637 1.00 84.31 88 LEU A O 1
ATOM 730 N N . LEU A 1 89 ? 4.056 11.346 -1.214 1.00 82.50 89 LEU A N 1
ATOM 731 C CA . LEU A 1 89 ? 5.050 12.272 -1.766 1.00 82.50 89 LEU A CA 1
ATOM 732 C C . LEU A 1 89 ? 6.489 11.910 -1.369 1.00 82.50 89 LEU A C 1
ATOM 734 O O . LEU A 1 89 ? 7.423 12.311 -2.056 1.00 82.50 89 LEU A O 1
ATOM 738 N N . ASP A 1 90 ? 6.656 11.122 -0.304 1.00 84.94 90 ASP A N 1
ATOM 739 C CA . ASP A 1 90 ? 7.960 10.659 0.185 1.00 84.94 90 ASP A CA 1
ATOM 740 C C . ASP A 1 90 ? 8.445 9.399 -0.554 1.00 84.94 90 ASP A C 1
ATOM 742 O O . ASP A 1 90 ? 9.558 8.916 -0.328 1.00 84.94 90 ASP A O 1
ATOM 746 N N . ILE A 1 91 ? 7.607 8.820 -1.419 1.00 84.06 91 ILE A N 1
ATOM 747 C CA . ILE A 1 91 ? 7.986 7.676 -2.244 1.00 84.06 91 ILE A CA 1
ATOM 748 C C . ILE A 1 91 ? 8.925 8.158 -3.345 1.00 84.06 91 ILE A C 1
ATOM 750 O O . ILE A 1 91 ? 8.643 9.122 -4.051 1.00 84.06 91 ILE A O 1
ATOM 754 N N . ASP A 1 92 ? 10.018 7.423 -3.533 1.00 81.19 92 ASP A N 1
ATOM 755 C CA . ASP A 1 92 ? 10.985 7.652 -4.602 1.00 81.19 92 ASP A CA 1
ATOM 756 C C . ASP A 1 92 ? 10.296 7.756 -5.979 1.00 81.19 92 ASP A C 1
ATOM 758 O O 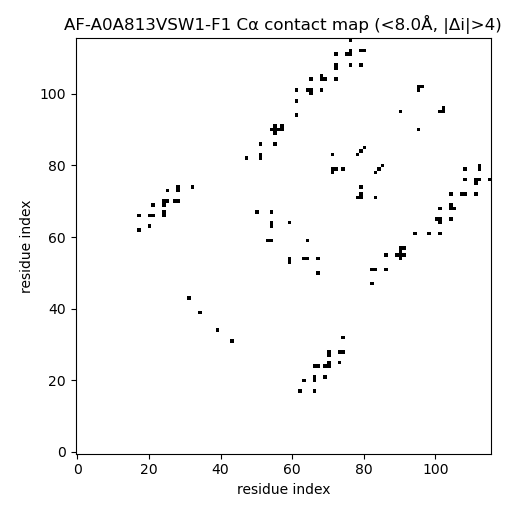. ASP A 1 92 ? 9.834 6.764 -6.560 1.00 81.19 92 ASP A O 1
ATOM 762 N N . SER A 1 93 ? 10.237 8.982 -6.504 1.00 81.06 93 SER A N 1
ATOM 763 C CA . SER A 1 93 ? 9.537 9.321 -7.744 1.00 81.06 93 SER A CA 1
ATOM 764 C C . SER A 1 93 ? 10.117 8.594 -8.956 1.00 81.06 93 SER A C 1
ATOM 766 O O . SER A 1 93 ? 9.377 8.266 -9.887 1.00 81.06 93 SER A O 1
ATOM 768 N N . SER A 1 94 ? 11.406 8.235 -8.920 1.00 84.31 94 SER A N 1
ATOM 769 C CA . SER A 1 94 ? 12.053 7.460 -9.983 1.00 84.31 94 SER A CA 1
ATOM 770 C C . SER A 1 94 ? 11.413 6.076 -10.157 1.00 84.31 94 SER A C 1
ATOM 772 O O . SER A 1 94 ? 11.282 5.579 -11.279 1.00 84.31 94 SER A O 1
ATOM 774 N N . LYS A 1 95 ? 10.919 5.472 -9.069 1.00 80.19 95 LYS A N 1
ATOM 775 C CA . LYS A 1 95 ? 10.248 4.161 -9.084 1.00 80.19 95 LYS A CA 1
ATOM 776 C C . LYS A 1 95 ? 8.797 4.246 -9.519 1.00 80.19 95 LYS A C 1
ATOM 778 O O . LYS A 1 95 ? 8.292 3.311 -10.136 1.00 80.19 95 LYS A O 1
ATOM 783 N N . ILE A 1 96 ? 8.138 5.364 -9.224 1.00 81.81 96 ILE A N 1
ATOM 784 C CA . ILE A 1 96 ? 6.773 5.622 -9.687 1.00 81.81 96 ILE A CA 1
ATOM 785 C C . ILE A 1 96 ? 6.779 5.804 -11.205 1.00 81.81 96 ILE A C 1
ATOM 787 O O . ILE A 1 96 ? 5.995 5.173 -11.909 1.00 81.81 96 ILE A O 1
ATOM 791 N N . ILE A 1 97 ? 7.696 6.617 -11.730 1.00 81.88 97 ILE A N 1
ATOM 792 C CA . ILE A 1 97 ? 7.772 6.908 -13.168 1.00 81.88 97 ILE A CA 1
ATOM 793 C C . ILE A 1 97 ? 8.184 5.662 -13.963 1.00 81.88 97 ILE A C 1
ATOM 795 O O . ILE A 1 97 ? 7.622 5.393 -15.022 1.00 81.88 97 ILE A O 1
ATOM 799 N N . SER A 1 98 ? 9.116 4.862 -13.441 1.00 82.94 98 SER A N 1
ATOM 800 C CA . SER A 1 98 ? 9.630 3.674 -14.137 1.00 82.94 98 SER A CA 1
ATOM 801 C C . SER A 1 98 ? 8.697 2.455 -14.114 1.00 82.94 98 SER A C 1
ATOM 803 O O . SER A 1 98 ? 8.967 1.480 -14.815 1.00 82.94 98 SER A O 1
ATOM 805 N N . SER A 1 99 ? 7.601 2.468 -13.343 1.00 86.50 99 SER A N 1
ATOM 806 C CA . SER A 1 99 ? 6.756 1.285 -13.138 1.00 86.50 99 SER A CA 1
ATOM 807 C C . SER A 1 99 ? 5.269 1.536 -13.402 1.00 86.50 99 SER A C 1
ATOM 809 O O . SER A 1 99 ? 4.540 2.078 -12.569 1.00 86.50 99 SER A O 1
ATOM 811 N N . LYS A 1 100 ? 4.77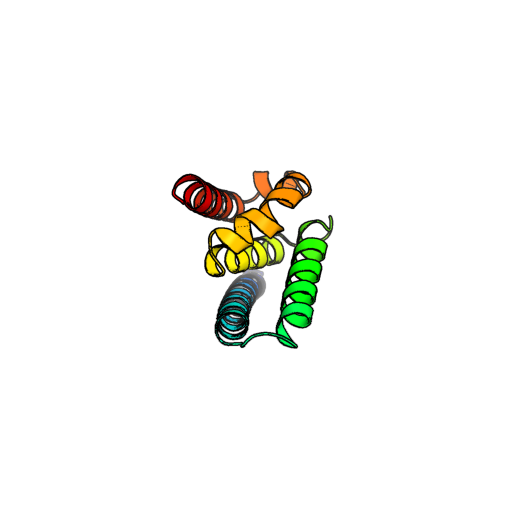6 1.024 -14.539 1.00 88.19 100 LYS A N 1
ATOM 812 C CA . LYS A 1 100 ? 3.353 1.097 -14.924 1.00 88.19 100 LYS A CA 1
ATOM 813 C C . LYS A 1 100 ? 2.418 0.412 -13.916 1.00 88.19 100 LYS A C 1
ATOM 815 O O . LYS A 1 100 ? 1.287 0.855 -13.721 1.00 88.19 100 LYS A O 1
ATOM 820 N N . SER A 1 101 ? 2.871 -0.656 -13.255 1.00 86.31 101 SER A N 1
ATOM 821 C CA . SER A 1 101 ? 2.077 -1.359 -12.238 1.00 86.31 101 SER A CA 1
ATOM 822 C C . SER A 1 101 ? 1.889 -0.518 -10.973 1.00 86.31 101 SER A C 1
ATOM 824 O O . SER A 1 101 ? 0.784 -0.484 -10.432 1.00 86.31 101 SER A O 1
ATOM 826 N N . ILE A 1 102 ? 2.925 0.214 -10.542 1.00 88.06 102 ILE A N 1
ATOM 827 C CA . ILE A 1 102 ? 2.832 1.168 -9.427 1.00 88.06 102 ILE A CA 1
ATOM 828 C C . ILE A 1 102 ? 1.898 2.331 -9.791 1.00 88.06 102 ILE A C 1
ATOM 830 O O . ILE A 1 102 ? 1.035 2.686 -8.995 1.00 88.06 102 ILE A O 1
ATOM 834 N N . GLN A 1 103 ? 1.993 2.874 -11.006 1.00 90.44 103 GLN A N 1
ATOM 835 C CA . GLN A 1 103 ? 1.080 3.933 -11.465 1.00 90.44 103 GLN A CA 1
ATOM 836 C C . GLN A 1 103 ? -0.381 3.469 -11.449 1.00 90.44 103 GLN A C 1
ATOM 838 O O . GLN A 1 103 ? -1.236 4.130 -10.867 1.00 90.44 103 GLN A O 1
ATOM 843 N N . THR A 1 104 ? -0.656 2.281 -11.996 1.00 91.12 104 THR A N 1
ATOM 844 C CA . THR A 1 104 ? -2.019 1.730 -12.063 1.00 91.12 104 THR A CA 1
ATOM 845 C C . THR A 1 104 ? -2.627 1.541 -10.672 1.00 91.12 104 THR A C 1
ATOM 847 O O . THR A 1 104 ? -3.804 1.833 -10.463 1.00 91.12 104 THR A O 1
ATOM 850 N N . ILE A 1 105 ? -1.853 1.052 -9.695 1.00 90.75 105 ILE A N 1
ATOM 851 C CA . ILE A 1 105 ? -2.383 0.852 -8.341 1.00 90.75 105 ILE A CA 1
ATOM 852 C C . ILE A 1 105 ? -2.564 2.171 -7.588 1.00 90.75 105 ILE A C 1
ATOM 854 O O . ILE A 1 105 ? -3.552 2.326 -6.876 1.00 90.75 105 ILE A O 1
ATOM 858 N N . LEU A 1 106 ? -1.678 3.147 -7.802 1.00 90.50 106 LEU A N 1
ATOM 859 C CA . LEU A 1 106 ? -1.851 4.496 -7.266 1.00 90.50 106 LEU A CA 1
ATOM 860 C C . LEU A 1 106 ? -3.098 5.171 -7.838 1.00 90.50 106 LEU A C 1
ATOM 862 O O . LEU A 1 106 ? -3.849 5.775 -7.081 1.00 90.50 106 LEU A O 1
ATOM 866 N N . GLU A 1 107 ? -3.381 5.011 -9.133 1.00 90.62 107 GLU A N 1
ATOM 867 C CA . GLU A 1 107 ? -4.628 5.494 -9.732 1.00 90.62 107 GLU A CA 1
ATOM 868 C C . GLU A 1 107 ? -5.857 4.839 -9.102 1.00 90.62 107 GLU A C 1
ATOM 870 O O . GLU A 1 107 ? -6.842 5.520 -8.818 1.00 90.62 107 GLU A O 1
ATOM 875 N N . ARG A 1 108 ? -5.817 3.524 -8.857 1.00 90.81 108 ARG A N 1
ATOM 876 C CA . ARG A 1 108 ? -6.921 2.815 -8.192 1.00 90.81 108 ARG A CA 1
ATOM 877 C C . ARG A 1 108 ? -7.136 3.325 -6.767 1.00 90.81 108 ARG A C 1
ATOM 879 O O . ARG A 1 108 ? -8.280 3.561 -6.393 1.00 90.81 108 ARG A O 1
ATOM 886 N N . ILE A 1 109 ? -6.066 3.572 -6.009 1.00 88.88 109 ILE A N 1
ATOM 887 C CA . ILE A 1 109 ? -6.139 4.163 -4.662 1.00 88.88 109 ILE A CA 1
ATOM 888 C C . ILE A 1 109 ? -6.655 5.606 -4.721 1.00 88.88 109 ILE A C 1
ATOM 890 O O . ILE A 1 109 ? -7.519 5.975 -3.931 1.00 88.88 109 ILE A O 1
ATOM 894 N N . ALA A 1 110 ? -6.186 6.421 -5.666 1.00 87.06 110 ALA A N 1
ATOM 895 C CA . ALA A 1 110 ? -6.666 7.790 -5.841 1.00 87.06 110 ALA A CA 1
ATOM 896 C C . ALA A 1 110 ? -8.167 7.814 -6.167 1.00 87.06 110 ALA A C 1
ATOM 898 O O . ALA A 1 110 ? -8.919 8.575 -5.562 1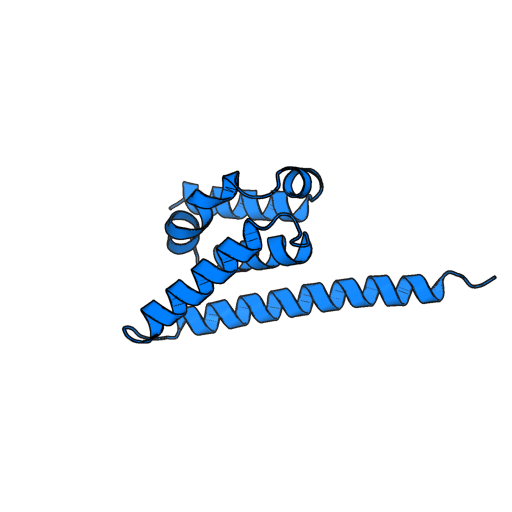.00 87.06 110 ALA A O 1
ATOM 899 N N . ARG A 1 111 ? -8.627 6.922 -7.056 1.00 90.25 111 ARG A N 1
ATOM 900 C CA . ARG A 1 111 ? -10.059 6.734 -7.342 1.00 90.25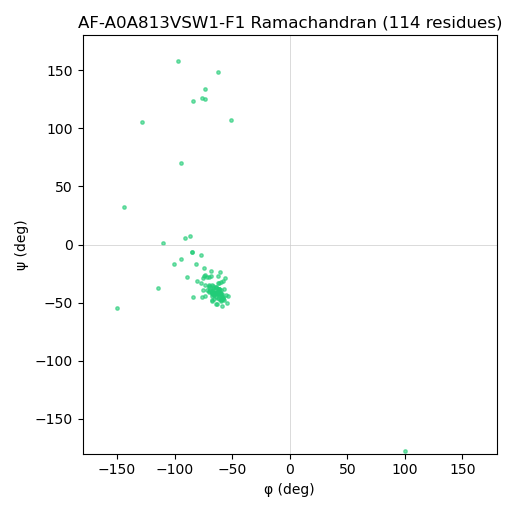 111 ARG A CA 1
ATOM 901 C C . ARG A 1 111 ? -10.825 6.276 -6.106 1.00 90.25 111 ARG A C 1
ATOM 903 O O . ARG A 1 111 ? -11.907 6.793 -5.857 1.00 90.25 111 ARG A O 1
ATOM 910 N N . LEU A 1 112 ? -10.263 5.350 -5.326 1.00 86.38 112 LEU A N 1
ATOM 911 C CA . LEU A 1 112 ? -10.862 4.891 -4.075 1.00 86.38 112 LEU A CA 1
ATOM 912 C C . LEU A 1 112 ? -11.061 6.055 -3.095 1.00 86.38 112 LEU A C 1
ATOM 914 O O . LEU A 1 112 ? -12.124 6.143 -2.504 1.00 86.38 112 LEU A O 1
ATOM 918 N N . ILE A 1 113 ? -10.081 6.955 -2.965 1.00 86.19 113 ILE A N 1
ATOM 919 C CA . ILE A 1 113 ? -10.147 8.113 -2.061 1.00 86.19 113 ILE A CA 1
ATOM 920 C C . ILE A 1 113 ? -11.129 9.183 -2.553 1.00 86.19 113 ILE A C 1
ATOM 922 O O . ILE A 1 113 ? -11.806 9.786 -1.735 1.00 86.19 113 ILE A O 1
ATOM 926 N N . ILE A 1 114 ? -11.208 9.451 -3.860 1.00 85.94 114 ILE A N 1
ATOM 927 C CA . ILE A 1 114 ? -12.097 10.498 -4.404 1.00 85.94 114 ILE A CA 1
ATOM 928 C C . ILE A 1 114 ? -13.577 10.103 -4.289 1.00 85.94 114 ILE A C 1
ATOM 930 O O . ILE A 1 114 ? -14.427 10.967 -4.090 1.00 85.94 114 ILE A O 1
ATOM 934 N N . VAL A 1 115 ? -13.893 8.816 -4.456 1.00 80.69 115 VAL A N 1
ATOM 935 C CA . VAL A 1 115 ? -15.280 8.319 -4.473 1.00 80.69 115 VAL A CA 1
ATOM 936 C C . VAL A 1 115 ? -15.919 8.286 -3.077 1.00 80.69 115 VAL A C 1
ATOM 938 O O . VAL A 1 115 ? -17.140 8.385 -2.976 1.00 80.69 115 VAL A O 1
ATOM 941 N N . THR A 1 116 ? -15.124 8.138 -2.017 1.00 70.62 116 THR A N 1
ATOM 942 C CA . THR A 1 116 ? -15.583 8.024 -0.615 1.00 70.62 116 THR A CA 1
ATOM 943 C C . THR A 1 116 ? -15.218 9.238 0.222 1.00 70.62 116 THR A C 1
ATOM 945 O O . THR A 1 116 ? -16.100 9.737 0.947 1.00 70.62 116 THR A O 1
#

Sequence (116 aa):
MDFDDTNKECVANTDHIWLIRLLAARTCVKILQRSNFLIYDIFYIRIISRLIYSLTKTNTSSSIIYAILYLFEQLGCYASRTFLLPHLLDIDSSKIISSKSIQTILERIARLIIVT